Protein AF-A0A9P9TM14-F1 (afdb_monomer_lite)

Foldseek 3Di:
DVVVCVVVVVDDPPPDDPDPDDPPPPPVPPDDDDPVNVVVVLCVQCVVLVVLVVCLPPDDPDPVLSVLSVVLSVLSNCLVVVVVVVLVVCQVCQQVVCVVVVHDRDNHSVVVLVPDDVVVSCVVSVVSVVSNVVSVVSVVVRVVVCVVVDDPVVVDDDPVVVVDDDD

pLDDT: mean 83.17, std 11.06, range [50.06, 96.75]

Secondary structure (DSSP, 8-state):
-HHHHHHTT-SPPPSS------------TTPPPPHHHHHHHHHHHHHHHHHHHHGGGPPPSSHHHHHHHHHHHHHHHHHHHHHHHHHHHHHHHHHHHHHHTTPPP--SHHHHHHHS-HHHHHHHHHHHHHHHHHHHHHHHHHHHHGGGG--GGGGSPP-GGGGS---

Sequence (167 aa):
MWALRFLFGLGVPPTHKPVLSFSNSSTRIGRKVTFADWIVLCVILYAYTSIHLIAWNFTFPTSVEQWLWRAASILLIESGTTYGLALILLKSQLSRFCHLFKVKPVNTATQFFETLHPVFQYLLTGIWVGAYGIARAYIFVEAFSGLRALPETAFQVVEWSNFLPHF

Radius of gyration: 28.21 Å; chains: 1; bounding box: 68×68×56 Å

Structure (mmCIF, N/CA/C/O backbone):
d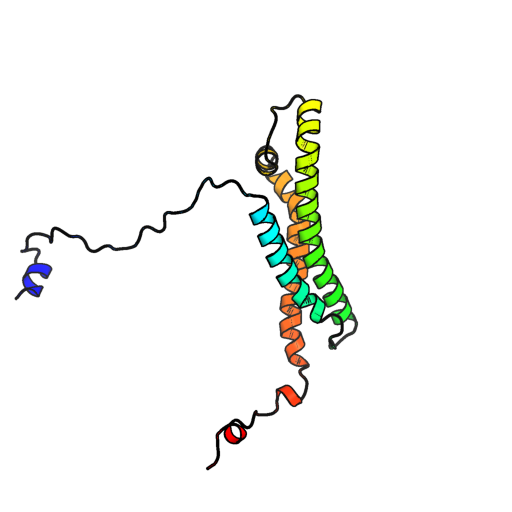ata_AF-A0A9P9TM14-F1
#
_entry.id   AF-A0A9P9TM14-F1
#
loop_
_atom_site.group_PDB
_atom_site.id
_atom_site.type_symbol
_atom_site.label_atom_id
_atom_site.label_alt_id
_atom_site.label_comp_id
_atom_site.label_asym_id
_atom_site.label_entity_id
_atom_site.label_seq_id
_atom_site.pdbx_PDB_ins_code
_atom_site.Cartn_x
_atom_site.Cartn_y
_atom_site.Cartn_z
_atom_site.occupancy
_atom_site.B_iso_or_equiv
_atom_site.auth_seq_id
_atom_site.auth_comp_id
_atom_site.auth_asym_id
_atom_site.auth_atom_id
_atom_site.pdbx_PDB_model_num
ATOM 1 N N . MET A 1 1 ? 29.727 -53.925 17.115 1.00 51.66 1 MET A N 1
ATOM 2 C CA . MET A 1 1 ? 31.096 -53.673 16.595 1.00 51.66 1 MET A CA 1
ATOM 3 C C . MET A 1 1 ? 31.188 -52.595 15.502 1.00 51.66 1 MET A C 1
ATOM 5 O O . MET A 1 1 ? 32.284 -52.106 15.270 1.00 51.66 1 MET A O 1
ATOM 9 N N . TRP A 1 2 ? 30.091 -52.184 14.848 1.00 50.06 2 TRP A N 1
ATOM 10 C CA . TRP A 1 2 ? 30.124 -51.187 13.760 1.00 50.06 2 TRP A CA 1
ATOM 11 C C . TRP A 1 2 ? 30.438 -49.751 14.237 1.00 50.06 2 TRP A C 1
ATOM 13 O O . TRP A 1 2 ? 31.252 -49.061 13.634 1.00 50.06 2 TRP A O 1
ATOM 23 N N . ALA A 1 3 ? 29.893 -49.342 15.389 1.00 55.22 3 ALA A N 1
ATOM 24 C CA . ALA A 1 3 ? 30.081 -47.998 15.950 1.00 55.22 3 ALA A CA 1
ATOM 25 C C . ALA A 1 3 ? 31.536 -47.670 16.354 1.00 55.22 3 ALA A C 1
ATOM 27 O O . ALA A 1 3 ? 31.983 -46.539 16.191 1.00 55.22 3 ALA A O 1
ATOM 28 N N . LEU A 1 4 ? 32.303 -48.662 16.823 1.00 56.62 4 LEU A N 1
ATOM 29 C CA . LEU A 1 4 ? 33.705 -48.461 17.215 1.00 56.62 4 LEU A CA 1
ATOM 30 C C . LEU A 1 4 ? 34.609 -48.192 16.001 1.00 56.62 4 LEU A C 1
ATOM 32 O O . LEU A 1 4 ? 35.527 -47.386 16.085 1.00 56.62 4 LEU A O 1
ATOM 36 N N . ARG A 1 5 ? 34.326 -48.805 14.844 1.00 59.66 5 ARG A N 1
ATOM 37 C CA . ARG A 1 5 ? 35.106 -48.578 13.614 1.00 59.66 5 ARG A CA 1
ATOM 38 C C . ARG A 1 5 ? 34.913 -47.170 13.042 1.00 59.66 5 ARG A C 1
ATOM 40 O O . ARG A 1 5 ? 35.852 -46.629 12.469 1.00 59.66 5 ARG A O 1
ATOM 47 N N . PHE A 1 6 ? 33.730 -46.582 13.233 1.00 60.16 6 PHE A N 1
ATOM 48 C CA . PHE A 1 6 ? 33.423 -45.205 12.835 1.00 60.16 6 PHE A CA 1
ATOM 49 C C . PHE A 1 6 ? 34.146 -44.175 13.718 1.00 60.16 6 PHE A C 1
ATOM 51 O O . PHE A 1 6 ? 34.727 -43.227 13.202 1.00 60.16 6 PHE A O 1
ATOM 58 N N . LEU A 1 7 ? 34.178 -44.403 15.036 1.00 60.03 7 LEU A N 1
ATOM 59 C CA . LEU A 1 7 ? 34.821 -43.508 16.009 1.00 60.03 7 LEU A CA 1
ATOM 60 C C . LEU A 1 7 ? 36.347 -43.417 15.859 1.00 60.03 7 LEU A C 1
ATOM 62 O O . LEU A 1 7 ? 36.908 -42.344 16.053 1.00 60.03 7 LEU A O 1
ATOM 66 N N . PHE A 1 8 ? 37.016 -44.513 15.487 1.00 69.62 8 PHE A N 1
ATOM 67 C CA . PHE A 1 8 ? 38.478 -44.550 15.325 1.00 69.62 8 PHE A CA 1
ATOM 68 C C . PHE A 1 8 ? 38.958 -44.350 13.877 1.00 69.62 8 PHE A C 1
ATOM 70 O O . PHE A 1 8 ? 40.145 -44.509 13.605 1.00 69.62 8 PHE A O 1
ATOM 77 N N . GLY A 1 9 ? 38.065 -44.035 12.929 1.00 60.72 9 GLY A N 1
ATOM 78 C CA . GLY A 1 9 ? 38.440 -43.831 11.522 1.00 60.72 9 GLY A CA 1
ATOM 79 C C . GLY A 1 9 ? 38.992 -45.083 10.821 1.00 60.72 9 GLY A C 1
ATOM 80 O O . GLY A 1 9 ? 39.643 -44.976 9.787 1.00 60.72 9 GLY A O 1
ATOM 81 N N . LEU A 1 10 ? 38.730 -46.279 11.359 1.00 64.69 10 LEU A N 1
ATOM 82 C CA . LEU A 1 10 ? 39.264 -47.563 10.875 1.00 64.69 10 LEU A CA 1
ATOM 83 C C . LEU A 1 10 ? 38.352 -48.235 9.828 1.00 64.69 10 LEU A C 1
ATOM 85 O O . LEU A 1 10 ? 38.281 -49.464 9.735 1.00 64.69 10 LEU A O 1
ATOM 89 N N . GLY A 1 11 ? 37.613 -47.443 9.051 1.00 63.69 11 GLY A N 1
ATOM 90 C CA . GLY A 1 11 ? 36.693 -47.925 8.023 1.00 63.69 11 GLY A CA 1
ATOM 91 C C . GLY A 1 11 ? 36.792 -47.097 6.750 1.00 63.69 11 GLY A C 1
ATOM 92 O O . GLY A 1 11 ? 36.929 -45.878 6.812 1.00 63.69 11 GLY A O 1
ATOM 93 N N . VAL A 1 12 ? 36.707 -47.772 5.600 1.00 66.31 12 VAL A N 1
ATOM 94 C CA . VAL A 1 12 ? 36.577 -47.129 4.286 1.00 66.31 12 VAL A CA 1
ATOM 95 C C . VAL A 1 12 ? 35.425 -46.121 4.373 1.00 66.31 12 VAL A C 1
ATOM 97 O O . VAL A 1 12 ? 34.327 -46.520 4.776 1.00 66.31 12 VAL A O 1
ATOM 100 N N . PRO A 1 13 ? 35.645 -44.832 4.059 1.00 61.69 13 PRO A N 1
ATOM 101 C CA . PRO A 1 13 ? 34.580 -43.847 4.130 1.00 61.69 13 PRO A CA 1
ATOM 102 C C . PRO A 1 13 ? 33.429 -44.311 3.227 1.00 61.69 13 PRO A C 1
ATOM 104 O O . PRO A 1 13 ? 33.688 -44.706 2.086 1.00 61.69 13 PRO A O 1
ATOM 107 N N . PRO A 1 14 ? 32.174 -44.317 3.713 1.00 60.34 14 PRO A N 1
ATOM 108 C CA . PRO A 1 14 ? 31.043 -44.700 2.883 1.00 60.34 14 PRO A CA 1
ATOM 109 C C . PRO A 1 14 ? 31.038 -43.817 1.634 1.00 60.34 14 PRO A C 1
ATOM 111 O O . PRO A 1 14 ? 31.099 -42.590 1.720 1.00 60.34 14 PRO A O 1
ATOM 114 N N . THR A 1 15 ? 30.993 -44.455 0.465 1.00 66.81 15 THR A N 1
ATOM 115 C CA . THR A 1 15 ? 31.057 -43.799 -0.852 1.00 66.81 15 THR A CA 1
ATOM 116 C C . THR A 1 15 ? 29.912 -42.814 -1.079 1.00 66.81 15 THR A C 1
ATOM 118 O O 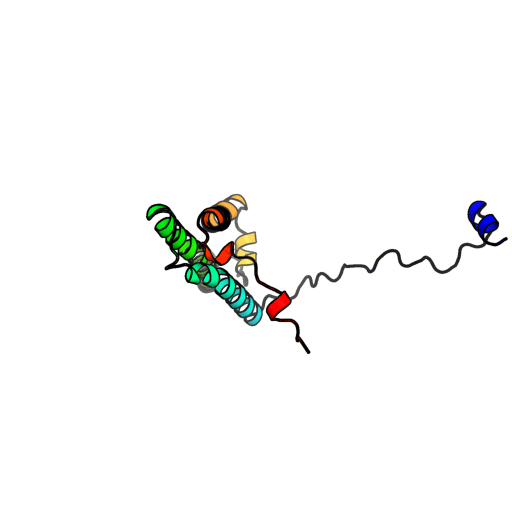. THR A 1 15 ? 30.006 -41.942 -1.939 1.00 66.81 15 THR A O 1
ATOM 121 N N . HIS A 1 16 ? 28.852 -42.905 -0.274 1.00 66.38 16 HIS A N 1
ATOM 122 C CA . HIS A 1 16 ? 27.707 -42.017 -0.322 1.00 66.38 16 HIS A CA 1
ATOM 123 C C . HIS A 1 16 ? 27.703 -41.075 0.890 1.00 66.38 16 HIS A C 1
ATOM 125 O O . HIS A 1 16 ? 27.355 -41.467 2.006 1.00 66.38 16 HIS A O 1
ATOM 131 N N . LYS A 1 17 ? 28.075 -39.808 0.674 1.00 76.06 17 LYS A N 1
ATOM 132 C CA . LYS A 1 17 ? 27.852 -38.746 1.668 1.00 76.06 17 LYS A CA 1
ATOM 133 C C . LYS A 1 17 ? 26.335 -38.515 1.810 1.00 76.06 17 LYS A C 1
ATOM 135 O O . LYS A 1 17 ? 25.650 -38.469 0.787 1.00 76.06 17 LYS A O 1
ATOM 140 N N . PRO A 1 18 ? 25.778 -38.379 3.027 1.00 77.50 18 PRO A N 1
ATOM 141 C CA . PRO A 1 18 ? 24.365 -38.051 3.196 1.00 77.50 18 PRO A CA 1
ATOM 142 C C . PRO A 1 18 ? 24.067 -36.667 2.603 1.00 77.50 18 PRO A C 1
ATOM 144 O O . PRO A 1 18 ? 24.865 -35.739 2.742 1.00 77.50 18 PRO A O 1
ATOM 147 N N . VAL A 1 19 ? 22.928 -36.530 1.920 1.00 74.94 19 VAL A N 1
ATOM 148 C CA . VAL A 1 19 ? 22.479 -35.250 1.353 1.00 74.94 19 VAL A CA 1
ATOM 149 C C . VAL A 1 19 ? 22.144 -34.307 2.512 1.00 74.94 19 VAL A C 1
ATOM 151 O O . VAL A 1 19 ? 21.154 -34.509 3.207 1.00 74.94 19 VAL A O 1
ATOM 154 N N . LEU A 1 20 ? 22.996 -33.304 2.749 1.00 77.69 20 LEU A N 1
ATOM 155 C CA . LEU A 1 20 ? 22.883 -32.390 3.899 1.00 77.69 20 LEU A CA 1
ATOM 156 C C . LEU A 1 20 ? 21.794 -31.320 3.726 1.00 77.69 20 LEU A C 1
ATOM 158 O O . LEU A 1 20 ? 21.307 -30.775 4.710 1.00 77.69 20 LEU A O 1
ATOM 162 N N . SER A 1 21 ? 21.415 -30.996 2.490 1.00 80.50 21 SER A N 1
ATOM 163 C CA . SER A 1 21 ? 20.269 -30.136 2.182 1.00 80.50 21 SER A CA 1
ATOM 164 C C . SER A 1 21 ? 19.878 -30.279 0.713 1.00 80.50 21 SER A C 1
ATOM 166 O O . SER A 1 21 ? 20.723 -30.553 -0.144 1.00 80.50 21 SER A O 1
ATOM 168 N N . PHE A 1 22 ? 18.597 -30.073 0.408 1.00 75.50 22 PHE A N 1
ATOM 169 C CA . PHE A 1 22 ? 18.176 -29.802 -0.962 1.00 75.50 22 PHE A CA 1
ATOM 170 C C . PHE A 1 22 ? 18.657 -28.398 -1.328 1.00 75.50 22 PHE A C 1
ATOM 172 O O . PHE A 1 22 ? 18.353 -27.438 -0.618 1.00 75.50 22 PHE A O 1
ATOM 179 N N . SER A 1 23 ? 19.423 -28.266 -2.413 1.00 68.00 23 SER A N 1
ATOM 180 C CA . SER A 1 23 ? 19.862 -26.954 -2.887 1.00 68.00 23 SER A CA 1
ATOM 181 C C . SER A 1 23 ? 18.637 -26.116 -3.253 1.00 68.00 23 SER A C 1
ATOM 183 O O . SER A 1 23 ? 18.000 -26.344 -4.279 1.00 68.00 23 SER A O 1
ATOM 185 N N . ASN A 1 24 ? 18.298 -25.139 -2.412 1.00 66.06 24 ASN A N 1
ATOM 186 C CA . ASN A 1 24 ? 17.212 -24.195 -2.667 1.00 66.06 24 ASN A CA 1
ATOM 187 C C . ASN A 1 24 ? 17.680 -23.055 -3.595 1.00 66.06 24 ASN A C 1
ATOM 189 O O . ASN A 1 24 ? 17.508 -21.877 -3.295 1.00 66.06 24 ASN A O 1
ATOM 193 N N . SER A 1 25 ? 18.353 -23.402 -4.696 1.00 64.25 25 SER A N 1
ATOM 194 C CA . SER A 1 25 ? 18.964 -22.452 -5.639 1.00 64.25 25 SER A CA 1
ATOM 195 C C . SER A 1 25 ? 18.156 -22.252 -6.926 1.00 64.25 25 SER A C 1
ATOM 197 O O . SER A 1 25 ? 18.601 -21.556 -7.833 1.00 64.25 25 SER A O 1
ATOM 199 N N . SER A 1 26 ? 16.921 -22.763 -6.997 1.00 60.12 26 SER A N 1
ATOM 200 C CA . SER A 1 26 ? 15.977 -22.385 -8.056 1.00 60.12 26 SER A CA 1
ATOM 201 C C . SER A 1 26 ? 15.328 -21.027 -7.754 1.00 60.12 26 SER A C 1
ATOM 203 O O . SER A 1 26 ? 14.104 -20.899 -7.661 1.00 60.12 26 SER A O 1
ATOM 205 N N . THR A 1 27 ? 16.122 -19.967 -7.644 1.00 57.72 27 THR A N 1
ATOM 206 C CA . THR A 1 27 ? 15.598 -18.640 -7.959 1.00 57.72 27 THR A CA 1
ATOM 207 C C . THR A 1 27 ? 15.401 -18.617 -9.475 1.00 57.72 27 THR A C 1
ATOM 209 O O . THR A 1 27 ? 16.355 -18.755 -10.236 1.00 57.72 27 THR A O 1
ATOM 212 N N . ARG A 1 28 ? 14.156 -18.505 -9.965 1.00 54.91 28 ARG A N 1
ATOM 213 C CA . ARG A 1 28 ? 13.890 -18.249 -11.396 1.00 54.91 28 ARG A CA 1
ATOM 214 C C . ARG A 1 28 ? 14.372 -16.837 -11.750 1.00 54.91 28 ARG A C 1
ATOM 216 O O . ARG A 1 28 ? 13.569 -15.931 -11.966 1.00 54.91 28 ARG A O 1
ATOM 223 N N . ILE A 1 29 ? 15.682 -16.632 -11.779 1.00 54.88 29 ILE A N 1
ATOM 224 C CA . ILE A 1 29 ? 16.310 -15.398 -12.232 1.00 54.88 29 ILE A CA 1
ATOM 225 C C . ILE A 1 29 ? 16.118 -15.366 -13.751 1.00 54.88 29 ILE A C 1
ATOM 227 O O . ILE A 1 29 ? 16.695 -16.174 -14.471 1.00 54.88 29 ILE A O 1
ATOM 231 N N . GLY A 1 30 ? 15.241 -14.482 -14.236 1.00 63.62 30 GLY A N 1
ATOM 232 C CA . GLY A 1 30 ? 15.100 -14.206 -15.672 1.00 63.62 30 GLY A CA 1
ATOM 233 C C . GLY A 1 30 ? 13.698 -14.337 -16.272 1.00 63.62 30 GLY A C 1
ATOM 234 O O . GLY A 1 30 ? 13.526 -13.998 -17.445 1.00 63.62 30 GLY A O 1
ATOM 235 N N . ARG A 1 31 ? 12.666 -14.764 -15.523 1.00 76.56 31 ARG A N 1
ATOM 236 C CA . ARG A 1 31 ? 11.291 -14.662 -16.049 1.00 76.56 31 ARG A CA 1
ATOM 237 C C . ARG A 1 31 ? 10.876 -13.191 -16.078 1.00 76.56 31 ARG A C 1
ATOM 239 O O . ARG A 1 31 ? 10.777 -12.556 -15.033 1.00 76.56 31 ARG A O 1
ATOM 246 N N . LYS A 1 32 ? 10.597 -12.663 -17.272 1.00 75.62 32 LYS A N 1
ATOM 247 C CA . LYS A 1 32 ? 10.013 -11.324 -17.430 1.00 75.62 32 LYS A CA 1
ATOM 248 C C . LYS A 1 32 ? 8.635 -11.285 -16.765 1.00 75.62 32 LYS A C 1
ATOM 250 O O . LYS A 1 32 ? 7.836 -12.198 -16.968 1.00 75.62 32 LYS A O 1
ATOM 255 N N . VAL A 1 33 ? 8.366 -10.229 -15.999 1.00 79.44 33 VAL A N 1
ATOM 256 C CA . VAL A 1 33 ? 7.044 -9.982 -15.407 1.00 79.44 33 VAL A CA 1
ATOM 257 C C . VAL A 1 33 ? 6.031 -9.805 -16.537 1.00 79.44 33 VAL A C 1
ATOM 259 O O . VAL A 1 33 ? 6.209 -8.968 -17.425 1.00 79.44 33 VAL A O 1
ATOM 262 N N . THR A 1 34 ? 4.988 -10.625 -16.524 1.00 85.38 34 THR A N 1
ATOM 263 C CA . THR A 1 34 ? 3.911 -10.628 -17.518 1.00 85.38 34 THR A CA 1
ATOM 264 C C . THR A 1 34 ? 2.735 -9.776 -17.050 1.00 85.38 34 THR A C 1
ATOM 266 O O . THR A 1 34 ? 2.626 -9.427 -15.878 1.00 85.38 34 THR A O 1
ATOM 269 N N . PHE A 1 35 ? 1.813 -9.456 -17.959 1.00 83.62 35 PHE A N 1
ATOM 270 C CA . PHE A 1 35 ? 0.584 -8.738 -17.609 1.00 83.62 35 PHE A CA 1
ATOM 271 C C . PHE A 1 35 ? -0.290 -9.508 -16.603 1.00 83.62 35 PHE A C 1
ATOM 273 O O . PHE A 1 35 ? -0.871 -8.903 -15.709 1.00 83.62 35 PHE A O 1
ATOM 280 N N . ALA A 1 36 ? -0.324 -10.842 -16.692 1.00 88.44 36 ALA A N 1
ATOM 281 C CA . ALA A 1 36 ? -1.049 -11.676 -15.736 1.00 88.44 36 ALA A CA 1
ATOM 282 C C . ALA A 1 36 ? -0.491 -11.539 -14.310 1.00 88.44 36 ALA A C 1
ATOM 284 O O . ALA A 1 36 ? -1.263 -11.468 -13.359 1.00 88.44 36 ALA A O 1
ATOM 285 N N . ASP A 1 37 ? 0.834 -11.424 -14.160 1.00 87.38 37 ASP A N 1
ATOM 286 C CA . ASP A 1 37 ? 1.459 -11.206 -12.850 1.00 87.38 37 ASP A CA 1
ATOM 287 C C . ASP A 1 37 ? 1.003 -9.880 -12.228 1.00 87.38 37 ASP A C 1
ATOM 289 O O . ASP A 1 37 ? 0.717 -9.824 -11.036 1.00 87.38 37 ASP A O 1
ATOM 293 N N . TRP A 1 38 ? 0.862 -8.828 -13.043 1.00 84.88 38 TRP A N 1
ATOM 294 C CA . TRP A 1 38 ? 0.322 -7.543 -12.593 1.00 84.88 38 TRP A CA 1
ATOM 295 C C . TRP A 1 38 ? -1.130 -7.651 -12.135 1.00 84.88 38 TRP A C 1
ATOM 297 O O . TRP A 1 38 ? -1.465 -7.118 -11.082 1.00 84.88 38 TRP A O 1
ATOM 307 N N . ILE A 1 39 ? -1.977 -8.375 -12.876 1.00 90.12 39 ILE A N 1
ATOM 308 C CA . ILE A 1 39 ? -3.368 -8.613 -12.464 1.00 90.12 39 ILE A CA 1
ATOM 309 C C . ILE A 1 39 ? -3.404 -9.326 -11.114 1.00 90.12 39 ILE A C 1
ATOM 311 O O . ILE A 1 39 ? -4.106 -8.878 -10.212 1.00 90.12 39 ILE A O 1
ATOM 315 N N . VAL A 1 40 ? -2.634 -10.405 -10.955 1.00 92.81 40 VAL A N 1
ATOM 316 C CA . VAL A 1 40 ? -2.593 -11.174 -9.703 1.00 92.81 40 VAL A CA 1
ATOM 317 C C . VAL A 1 40 ? -2.152 -10.289 -8.535 1.00 92.81 40 VAL A C 1
ATOM 319 O O . VAL A 1 40 ? -2.799 -10.300 -7.490 1.00 92.81 40 VAL A O 1
ATOM 322 N N . LEU A 1 41 ? -1.108 -9.475 -8.716 1.00 88.94 41 LEU A N 1
ATOM 323 C CA . LEU A 1 41 ? -0.647 -8.537 -7.689 1.00 88.94 41 LEU A CA 1
ATOM 324 C C . LEU A 1 41 ? -1.712 -7.493 -7.335 1.00 88.94 41 LEU A C 1
ATOM 326 O O . LEU A 1 41 ? -1.929 -7.233 -6.153 1.00 88.94 41 LEU A O 1
ATOM 330 N N . CYS A 1 42 ? -2.407 -6.930 -8.327 1.00 90.44 42 CYS A N 1
ATOM 331 C CA . CYS A 1 42 ? -3.508 -5.998 -8.088 1.00 90.44 42 CYS A CA 1
ATOM 332 C C . CYS A 1 42 ? -4.653 -6.666 -7.320 1.00 90.44 42 CYS A C 1
ATOM 334 O O . CYS A 1 42 ? -5.143 -6.095 -6.352 1.00 90.44 42 CYS A O 1
ATOM 336 N N . VAL A 1 43 ? -5.055 -7.881 -7.705 1.00 94.06 43 VAL A N 1
ATOM 337 C CA . VAL A 1 43 ? -6.119 -8.626 -7.015 1.00 94.06 43 VAL A CA 1
ATOM 338 C C . VAL A 1 43 ? -5.747 -8.868 -5.557 1.00 94.06 43 VAL A C 1
ATOM 340 O O . VAL A 1 43 ? -6.550 -8.570 -4.679 1.00 94.06 43 VAL A O 1
ATOM 343 N N . ILE A 1 44 ? -4.528 -9.342 -5.285 1.00 93.31 44 ILE A N 1
ATOM 344 C CA . ILE A 1 44 ? -4.049 -9.562 -3.913 1.00 93.31 44 ILE A CA 1
ATOM 345 C C . ILE A 1 44 ? -4.054 -8.249 -3.124 1.00 93.31 44 ILE A C 1
ATOM 347 O O . ILE A 1 44 ? -4.566 -8.212 -2.006 1.00 93.31 44 ILE A O 1
ATOM 351 N N . LEU A 1 45 ? -3.520 -7.169 -3.704 1.00 90.81 45 LEU A N 1
ATOM 352 C CA . LEU A 1 45 ? -3.447 -5.857 -3.062 1.00 90.81 45 LEU A CA 1
ATOM 353 C C . LEU A 1 45 ? -4.835 -5.320 -2.698 1.00 90.81 45 LEU A C 1
ATOM 355 O O . LEU A 1 45 ? -5.048 -4.934 -1.552 1.00 90.81 45 LEU A O 1
ATOM 359 N N . TYR A 1 46 ? -5.773 -5.294 -3.648 1.00 93.00 46 TYR A N 1
ATOM 360 C CA . TYR A 1 46 ? -7.111 -4.746 -3.416 1.00 93.00 46 TYR A CA 1
ATOM 361 C C . TYR A 1 46 ? -7.961 -5.646 -2.528 1.00 93.00 46 TYR A C 1
ATOM 363 O O . TYR A 1 46 ? -8.677 -5.136 -1.671 1.00 93.00 46 TYR A O 1
ATOM 371 N N . ALA A 1 47 ? -7.854 -6.971 -2.664 1.00 94.19 47 ALA A N 1
ATOM 372 C CA . ALA A 1 47 ? -8.506 -7.890 -1.736 1.00 94.19 47 ALA A CA 1
ATOM 373 C C . ALA A 1 47 ? -8.023 -7.624 -0.305 1.00 94.19 47 ALA A C 1
ATOM 375 O O . ALA A 1 47 ? -8.832 -7.453 0.602 1.00 94.19 47 ALA A O 1
ATOM 376 N N . TYR A 1 48 ? -6.710 -7.481 -0.122 1.00 91.25 48 TYR A N 1
ATOM 377 C CA . TYR A 1 48 ? -6.119 -7.197 1.175 1.00 91.25 48 TYR A CA 1
ATOM 378 C C . TYR A 1 48 ? -6.568 -5.850 1.767 1.00 91.25 48 TYR A C 1
ATOM 380 O O . TYR A 1 48 ? -6.963 -5.780 2.931 1.00 91.25 48 TYR A O 1
ATOM 388 N N . THR A 1 49 ? -6.508 -4.769 0.987 1.00 91.62 49 THR A N 1
ATOM 389 C CA . THR A 1 49 ? -6.840 -3.423 1.478 1.00 91.62 49 THR A CA 1
ATOM 390 C C . THR A 1 49 ? -8.342 -3.208 1.659 1.00 91.62 49 THR A C 1
ATOM 392 O O . THR A 1 49 ? -8.739 -2.470 2.561 1.00 91.62 49 THR A O 1
ATOM 395 N N . SER A 1 50 ? -9.182 -3.903 0.885 1.00 91.44 50 SER A N 1
ATOM 396 C CA . SER A 1 50 ? -10.644 -3.838 1.012 1.00 91.44 50 SER A CA 1
ATOM 397 C C . SER A 1 50 ? -11.160 -4.325 2.367 1.00 91.44 50 SER A C 1
ATOM 399 O O . SER A 1 50 ? -12.177 -3.823 2.836 1.00 91.44 50 SER A O 1
ATOM 401 N N . ILE A 1 51 ? -10.437 -5.223 3.046 1.00 93.25 51 ILE A N 1
ATOM 402 C CA . ILE A 1 51 ? -10.812 -5.700 4.386 1.00 93.25 51 ILE A CA 1
ATOM 403 C C . ILE A 1 51 ? -10.883 -4.533 5.380 1.00 93.25 51 ILE A C 1
ATOM 405 O O . ILE A 1 51 ? -11.791 -4.482 6.204 1.00 93.25 51 ILE A O 1
ATOM 409 N N . HIS A 1 52 ? -9.990 -3.547 5.268 1.00 92.19 52 HIS A N 1
ATOM 410 C CA . HIS A 1 52 ? -10.002 -2.373 6.153 1.00 92.19 52 HIS A CA 1
ATOM 411 C C . HIS A 1 52 ? -11.189 -1.444 5.872 1.00 92.19 52 HIS A C 1
ATOM 413 O O . HIS A 1 52 ? -11.707 -0.799 6.784 1.00 92.19 52 HIS A O 1
ATOM 419 N N . LEU A 1 53 ? -11.688 -1.437 4.631 1.00 91.94 53 LEU A N 1
ATOM 420 C CA . LEU A 1 53 ? -12.910 -0.716 4.271 1.00 91.94 53 LEU A CA 1
ATOM 421 C C . LEU A 1 53 ? -14.175 -1.367 4.841 1.00 91.94 53 LEU A C 1
ATOM 423 O O . LEU A 1 53 ? -15.167 -0.668 5.019 1.00 91.94 53 LEU A O 1
ATOM 427 N N . ILE A 1 54 ? -14.168 -2.662 5.178 1.00 90.62 54 ILE A N 1
ATOM 428 C CA . ILE A 1 54 ? -15.325 -3.308 5.827 1.00 90.62 54 ILE A CA 1
ATOM 429 C C . ILE A 1 54 ? -15.645 -2.609 7.158 1.00 90.62 54 ILE A C 1
ATOM 431 O O . ILE A 1 54 ? -16.810 -2.394 7.489 1.00 90.62 54 ILE A O 1
ATOM 435 N N . ALA A 1 55 ? -14.612 -2.162 7.875 1.00 89.25 55 ALA A N 1
ATOM 436 C CA . ALA A 1 55 ? -14.741 -1.443 9.138 1.00 89.25 55 ALA A CA 1
ATOM 437 C C . ALA A 1 55 ? -15.131 0.045 8.983 1.00 89.25 55 ALA A C 1
ATOM 439 O O . ALA A 1 55 ? -15.079 0.803 9.949 1.00 89.25 55 ALA A O 1
ATOM 440 N N . TRP A 1 56 ? -15.567 0.491 7.796 1.00 92.75 56 TRP A N 1
ATOM 441 C CA . TRP A 1 56 ? -15.949 1.889 7.541 1.00 92.75 56 TRP A CA 1
ATOM 442 C C . TRP A 1 56 ? -17.010 2.432 8.511 1.00 92.75 56 TRP A C 1
ATOM 444 O O . TRP A 1 56 ? -16.973 3.608 8.889 1.00 92.75 56 TRP A O 1
ATOM 454 N N . ASN A 1 57 ? -17.950 1.567 8.902 1.00 89.88 57 ASN A N 1
ATOM 455 C CA . ASN A 1 57 ? -19.063 1.876 9.804 1.00 89.88 57 ASN A CA 1
ATOM 456 C C . ASN A 1 57 ? -18.924 1.212 11.179 1.00 89.88 57 ASN A C 1
ATOM 458 O O . ASN A 1 57 ? -19.902 1.149 11.920 1.00 89.88 57 ASN A O 1
ATOM 462 N N . PHE A 1 58 ? -17.742 0.701 11.530 1.00 88.38 58 PHE A N 1
ATOM 463 C CA . PHE A 1 58 ? -17.532 0.174 12.875 1.00 88.38 58 PHE A CA 1
ATOM 464 C C . PHE A 1 58 ? -17.576 1.310 13.898 1.00 88.38 58 PHE A C 1
ATOM 466 O O . PHE A 1 58 ? -17.247 2.463 13.598 1.00 88.38 58 PHE A O 1
ATOM 473 N N . THR A 1 59 ? -18.024 0.976 15.103 1.00 87.25 59 THR A N 1
ATOM 474 C CA . THR A 1 59 ? -17.998 1.861 16.265 1.00 87.25 59 THR A CA 1
ATOM 475 C C . THR A 1 59 ? -16.590 1.898 16.840 1.00 87.25 59 THR A C 1
ATOM 477 O O . THR A 1 59 ? -16.075 0.875 17.284 1.00 87.25 59 THR A O 1
ATOM 480 N N . PHE A 1 60 ? -15.990 3.086 16.835 1.00 89.12 60 PHE A N 1
ATOM 481 C CA . PHE A 1 60 ? -14.711 3.370 17.484 1.00 89.12 60 PHE A CA 1
ATOM 482 C C . PHE A 1 60 ? -14.957 4.140 18.789 1.00 89.12 60 PHE A C 1
ATOM 484 O O . PHE A 1 60 ? -15.995 4.803 18.902 1.00 89.12 60 PHE A O 1
ATOM 491 N N . PRO A 1 61 ? -14.031 4.086 19.765 1.00 88.38 61 PRO A N 1
ATOM 492 C CA . PRO A 1 61 ? -14.174 4.801 21.035 1.00 88.38 61 PRO A CA 1
ATOM 493 C C . PRO A 1 61 ? -14.358 6.314 20.858 1.00 88.38 61 PRO A C 1
ATOM 495 O O . PRO A 1 61 ? -15.119 6.938 21.597 1.00 88.38 61 PRO A O 1
ATOM 498 N N . THR A 1 62 ? -13.700 6.905 19.857 1.00 91.44 62 THR A N 1
ATOM 499 C CA . THR A 1 62 ? -13.835 8.323 19.515 1.00 91.44 62 THR A CA 1
ATOM 500 C C . THR A 1 62 ? -14.137 8.548 18.033 1.00 91.44 62 THR A C 1
ATOM 502 O O . THR A 1 62 ? -13.767 7.771 17.151 1.00 91.44 62 THR A O 1
ATOM 505 N N . SER A 1 63 ? -14.768 9.686 17.727 1.00 93.00 63 SER A N 1
ATOM 506 C CA . SER A 1 63 ? -15.002 10.112 16.339 1.00 93.00 63 SER A CA 1
ATOM 507 C C . SER A 1 63 ? -13.702 10.393 15.578 1.00 93.00 63 SER A C 1
ATOM 509 O O . SER A 1 63 ? -13.660 10.243 14.360 1.00 93.00 63 SER A O 1
ATOM 511 N N . VAL A 1 64 ? -12.638 10.793 16.283 1.00 94.69 64 VAL A N 1
ATOM 512 C CA . VAL A 1 64 ? -11.326 11.068 15.684 1.00 94.69 64 VAL A CA 1
ATOM 513 C C . VAL A 1 64 ? -10.677 9.774 15.199 1.00 94.69 64 VAL A C 1
ATOM 515 O O . VAL A 1 64 ? -10.251 9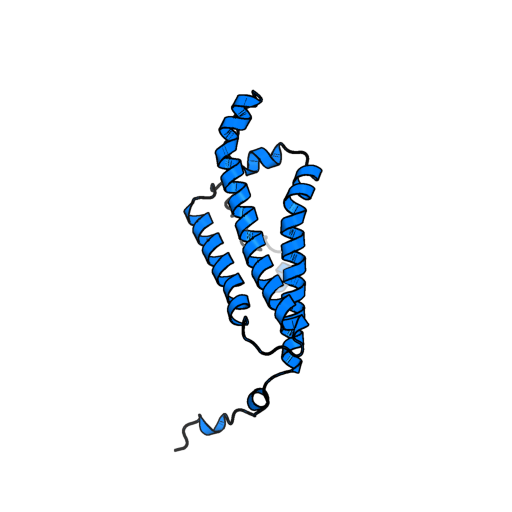.719 14.048 1.00 94.69 64 VAL A O 1
ATOM 518 N N . GLU A 1 65 ? -10.668 8.722 16.022 1.00 93.44 65 GLU A N 1
ATOM 519 C CA . GLU A 1 65 ? -10.155 7.395 15.641 1.00 93.44 65 GLU A CA 1
ATOM 520 C C . GLU A 1 65 ? -10.902 6.836 14.425 1.00 93.44 65 GLU A C 1
ATOM 522 O O . GLU A 1 65 ? -10.283 6.357 13.478 1.00 93.44 65 GLU A O 1
ATOM 527 N N . GLN A 1 66 ? -12.228 6.999 14.368 1.00 93.00 66 GLN A N 1
ATOM 528 C CA . GLN A 1 66 ? -13.007 6.569 13.204 1.00 93.00 66 GLN A CA 1
ATOM 529 C C . GLN A 1 66 ? -12.594 7.296 11.912 1.00 93.00 66 GLN A C 1
ATOM 531 O O . GLN A 1 66 ? -12.475 6.678 10.851 1.00 93.00 66 GLN A O 1
ATOM 536 N N . TRP A 1 67 ? -12.374 8.612 11.967 1.00 96.31 67 TRP A N 1
ATOM 537 C CA . TRP A 1 67 ? -11.922 9.369 10.796 1.00 96.31 67 TRP A CA 1
ATOM 538 C C . TRP A 1 67 ? -10.484 9.035 10.403 1.00 96.31 67 TRP A C 1
ATOM 540 O O . TRP A 1 67 ? -10.203 8.906 9.210 1.00 96.31 67 TRP A O 1
ATOM 550 N N . LEU A 1 68 ? -9.596 8.841 11.379 1.00 95.69 68 LEU A N 1
ATOM 551 C CA . LEU A 1 68 ? -8.225 8.394 11.137 1.00 95.69 68 LEU A CA 1
ATOM 552 C C . LEU A 1 68 ? -8.198 6.997 10.507 1.00 95.69 68 LEU A C 1
ATOM 554 O O . LEU A 1 68 ? -7.456 6.786 9.550 1.00 95.69 68 LEU A O 1
ATOM 558 N N . TRP A 1 69 ? -9.066 6.078 10.942 1.00 95.94 69 TRP A N 1
ATOM 559 C CA . TRP A 1 69 ? -9.236 4.761 10.322 1.00 95.94 69 TRP A CA 1
ATOM 560 C C . TRP A 1 69 ? -9.644 4.859 8.855 1.00 95.94 69 TRP A C 1
ATOM 562 O O . TRP A 1 69 ? -9.042 4.214 7.991 1.00 95.94 69 TRP A O 1
ATOM 572 N N . ARG A 1 70 ? -10.643 5.693 8.549 1.00 95.81 70 ARG A N 1
ATOM 573 C CA . ARG A 1 70 ? -11.102 5.920 7.170 1.00 95.81 70 ARG A CA 1
ATOM 574 C C . ARG A 1 70 ? -9.994 6.516 6.308 1.00 95.81 70 ARG A C 1
ATOM 576 O O . ARG A 1 70 ? -9.742 6.014 5.213 1.00 95.81 70 ARG A O 1
ATOM 583 N N . ALA A 1 71 ? -9.300 7.534 6.815 1.00 96.19 71 ALA A N 1
ATOM 584 C CA . ALA A 1 71 ? -8.181 8.162 6.122 1.00 96.19 71 ALA A CA 1
ATOM 585 C C . ALA A 1 71 ? -7.037 7.165 5.871 1.00 96.19 71 ALA A C 1
ATOM 587 O O . ALA A 1 71 ? -6.559 7.058 4.744 1.00 96.19 71 ALA A O 1
ATOM 588 N N . ALA A 1 72 ? -6.646 6.379 6.877 1.00 96.00 72 ALA A N 1
ATOM 589 C CA . ALA A 1 72 ? -5.602 5.365 6.751 1.00 96.00 72 ALA A CA 1
ATOM 590 C C . ALA A 1 72 ? -5.991 4.244 5.771 1.00 96.00 72 ALA A C 1
ATOM 592 O O . ALA A 1 72 ? -5.169 3.820 4.959 1.00 96.00 72 ALA A O 1
ATOM 593 N N . SER A 1 73 ? -7.251 3.803 5.787 1.00 95.38 73 SER A N 1
ATOM 594 C CA . SER A 1 73 ? -7.766 2.797 4.849 1.00 95.38 73 SER A CA 1
ATOM 595 C C . SER A 1 73 ? -7.722 3.293 3.401 1.00 95.38 73 SER A C 1
ATOM 597 O O . SER A 1 73 ? -7.311 2.554 2.507 1.00 95.38 73 SER A O 1
ATOM 599 N N . ILE A 1 74 ? -8.084 4.561 3.169 1.00 94.69 74 ILE A N 1
ATOM 600 C CA . ILE A 1 74 ? -7.981 5.200 1.850 1.00 94.69 74 ILE A CA 1
ATOM 601 C C . ILE A 1 74 ? -6.516 5.334 1.429 1.00 94.69 74 ILE A C 1
ATOM 603 O O . ILE A 1 74 ? -6.185 4.967 0.305 1.00 94.69 74 ILE A O 1
ATOM 607 N N . LEU A 1 75 ? -5.636 5.799 2.321 1.00 94.69 75 LEU A N 1
ATOM 608 C CA . LEU A 1 75 ? -4.206 5.957 2.035 1.00 94.69 75 LEU A CA 1
ATOM 609 C C . LEU A 1 75 ? -3.540 4.635 1.632 1.00 94.69 75 LEU A C 1
ATOM 611 O O . LEU A 1 75 ? -2.737 4.624 0.704 1.00 94.69 75 LEU A O 1
ATOM 615 N N . LEU A 1 76 ? -3.900 3.508 2.262 1.00 93.19 76 LEU A N 1
ATOM 616 C CA . LEU A 1 76 ? -3.381 2.186 1.881 1.00 93.19 76 LEU A CA 1
ATOM 617 C C . LEU A 1 76 ? -3.737 1.804 0.436 1.00 93.19 76 LEU A C 1
ATOM 619 O O . LEU A 1 76 ? -2.902 1.239 -0.272 1.00 93.19 76 LEU A O 1
ATOM 623 N N . ILE A 1 77 ? -4.963 2.100 0.000 1.00 92.75 77 ILE A N 1
ATOM 624 C CA . ILE A 1 77 ? -5.430 1.819 -1.366 1.00 92.75 77 ILE A CA 1
ATOM 625 C C . ILE A 1 77 ? -4.794 2.796 -2.353 1.00 92.75 77 ILE A C 1
ATOM 627 O O . ILE A 1 77 ? -4.280 2.388 -3.399 1.00 92.75 77 ILE A O 1
ATOM 631 N N . GLU A 1 78 ? -4.820 4.084 -2.017 1.00 91.19 78 GLU A N 1
ATOM 632 C CA . GLU A 1 78 ? -4.317 5.167 -2.855 1.00 91.19 78 GLU A CA 1
ATOM 633 C C . GLU A 1 78 ? -2.826 4.992 -3.130 1.00 91.19 78 GLU A C 1
ATOM 635 O O . GLU A 1 78 ? -2.448 4.961 -4.298 1.00 91.19 78 GLU A O 1
ATOM 640 N N . SER A 1 79 ? -2.011 4.738 -2.102 1.00 90.50 79 SER A N 1
ATOM 641 C CA . SER A 1 79 ? -0.557 4.602 -2.251 1.00 90.50 79 SER A CA 1
ATOM 642 C C . SER A 1 79 ? -0.171 3.506 -3.250 1.00 90.50 79 SER A C 1
ATOM 644 O O . SER A 1 79 ? 0.726 3.698 -4.070 1.00 90.50 79 SER A O 1
ATOM 646 N N . GLY A 1 80 ? -0.864 2.361 -3.230 1.00 86.38 80 GLY A N 1
ATOM 647 C CA . GLY A 1 80 ? -0.623 1.281 -4.190 1.00 86.38 80 GLY A CA 1
ATOM 648 C C . GLY A 1 80 ? -1.125 1.606 -5.600 1.00 86.38 80 GLY A C 1
ATOM 649 O O . GLY A 1 80 ? -0.456 1.301 -6.592 1.00 86.38 80 GLY A O 1
ATOM 650 N N . THR A 1 81 ? -2.279 2.268 -5.694 1.00 89.69 81 THR A N 1
ATOM 651 C CA . THR A 1 81 ? -2.915 2.624 -6.970 1.00 89.69 81 THR A CA 1
ATOM 652 C C . THR A 1 81 ? -2.126 3.701 -7.710 1.00 89.69 81 THR A C 1
ATOM 654 O O . THR A 1 81 ? -1.830 3.547 -8.897 1.00 89.69 81 THR A O 1
ATOM 657 N N . THR A 1 82 ? -1.751 4.783 -7.023 1.00 89.69 82 THR A N 1
ATOM 658 C CA . THR A 1 82 ? -1.039 5.912 -7.633 1.00 89.69 82 THR A CA 1
ATOM 659 C C . THR A 1 82 ? 0.388 5.546 -7.999 1.00 89.69 82 THR A C 1
ATOM 661 O O . THR A 1 82 ? 0.834 5.912 -9.087 1.00 89.69 82 THR A O 1
ATOM 664 N N . TYR A 1 83 ? 1.070 4.732 -7.187 1.00 87.75 83 TYR A N 1
ATOM 665 C CA . TYR A 1 83 ? 2.378 4.183 -7.546 1.00 87.75 83 TYR A CA 1
ATOM 666 C C . TYR A 1 83 ? 2.307 3.296 -8.801 1.00 87.75 83 TYR A C 1
ATOM 668 O O . TYR A 1 83 ? 3.074 3.490 -9.748 1.00 87.75 83 TYR A O 1
ATOM 676 N N . GLY A 1 84 ? 1.349 2.362 -8.862 1.00 85.56 84 GLY A N 1
ATOM 677 C CA . GLY A 1 84 ? 1.153 1.500 -10.032 1.00 85.56 84 GLY A CA 1
ATOM 678 C C . GLY A 1 84 ? 0.833 2.292 -11.304 1.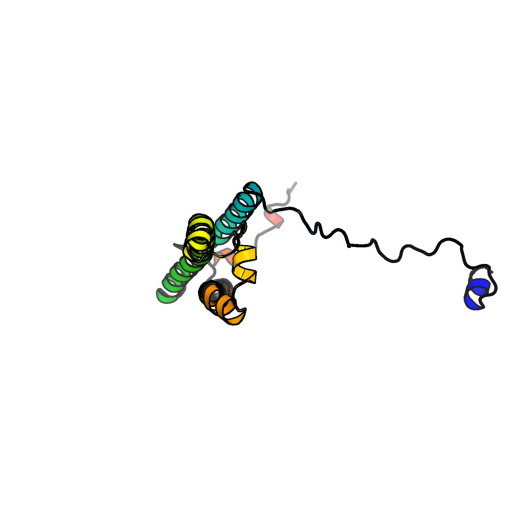00 85.56 84 GLY A C 1
ATOM 679 O O . GLY A 1 84 ? 1.431 2.052 -12.358 1.00 85.56 84 GLY A O 1
ATOM 680 N N . LEU A 1 85 ? -0.053 3.287 -11.204 1.00 88.31 85 LEU A N 1
ATOM 681 C CA . LEU A 1 85 ? -0.390 4.172 -12.318 1.00 88.31 85 LEU A CA 1
ATOM 682 C C . LEU A 1 85 ? 0.819 4.999 -12.774 1.00 88.31 85 LEU A C 1
ATOM 684 O O . LEU A 1 85 ? 1.066 5.094 -13.976 1.00 88.31 85 LEU A O 1
ATOM 688 N N . ALA A 1 86 ? 1.608 5.543 -11.844 1.00 87.25 86 ALA A N 1
ATOM 689 C CA . ALA A 1 86 ? 2.819 6.296 -12.163 1.00 87.25 86 ALA A CA 1
ATOM 690 C C . ALA A 1 86 ? 3.820 5.454 -12.972 1.00 87.25 86 ALA A C 1
ATOM 692 O O . ALA A 1 86 ? 4.377 5.946 -13.953 1.00 87.25 86 ALA A O 1
ATOM 693 N N . LEU A 1 87 ? 3.996 4.169 -12.638 1.00 84.25 87 LEU A N 1
ATOM 694 C CA . LEU A 1 87 ? 4.853 3.251 -13.401 1.00 84.25 87 LEU A CA 1
ATOM 695 C C . LEU A 1 87 ? 4.326 2.985 -14.818 1.00 84.25 87 LEU A C 1
ATOM 697 O O . LEU A 1 87 ? 5.109 2.945 -15.773 1.00 84.25 87 LEU A O 1
ATOM 701 N N . ILE A 1 88 ? 3.008 2.820 -14.975 1.00 85.31 88 ILE A N 1
ATOM 702 C CA . ILE A 1 88 ? 2.367 2.622 -16.285 1.00 85.31 88 ILE A CA 1
ATOM 703 C C . ILE A 1 88 ? 2.537 3.873 -17.152 1.00 85.31 88 ILE A C 1
ATOM 705 O O . ILE A 1 88 ? 2.946 3.769 -18.312 1.00 85.31 88 ILE A O 1
ATOM 709 N N . LEU A 1 89 ? 2.272 5.053 -16.587 1.00 86.88 89 LEU A N 1
ATOM 710 C CA . LEU A 1 89 ? 2.432 6.328 -17.280 1.00 86.88 89 LEU A CA 1
ATOM 711 C C . LEU A 1 89 ? 3.894 6.566 -17.658 1.00 86.88 89 LEU A C 1
ATOM 713 O O . LEU A 1 89 ? 4.170 6.870 -18.819 1.00 86.88 89 LEU A O 1
ATOM 717 N N . LEU A 1 90 ? 4.834 6.332 -16.740 1.00 83.19 90 LEU A N 1
ATOM 718 C CA . LEU A 1 90 ? 6.266 6.431 -17.013 1.00 83.19 90 LEU A CA 1
ATOM 719 C C . LEU A 1 90 ? 6.670 5.522 -18.176 1.00 83.19 90 LEU A C 1
ATOM 721 O O . LEU A 1 90 ? 7.295 5.994 -19.123 1.00 83.19 90 LEU A O 1
ATOM 725 N N . LYS A 1 91 ? 6.246 4.250 -18.168 1.00 81.75 91 LYS A N 1
ATOM 726 C CA . LYS A 1 91 ? 6.485 3.320 -19.283 1.00 81.75 91 LYS A CA 1
ATOM 727 C C . LYS A 1 91 ? 5.916 3.862 -20.598 1.00 81.75 91 LYS A C 1
ATOM 729 O O . LYS A 1 91 ? 6.590 3.789 -21.622 1.00 81.75 91 LYS A O 1
ATOM 734 N N . SER A 1 92 ? 4.692 4.394 -20.578 1.00 82.75 92 SER A N 1
ATOM 735 C CA . SER A 1 92 ? 4.023 4.899 -21.784 1.00 82.75 92 SER A CA 1
ATOM 736 C C . SER A 1 92 ? 4.734 6.108 -22.404 1.00 82.75 92 SER A C 1
ATOM 738 O O . SER A 1 92 ? 4.779 6.233 -23.626 1.00 82.75 92 SER A O 1
ATOM 740 N N . GLN A 1 93 ? 5.341 6.966 -21.579 1.00 84.69 93 GLN A N 1
ATOM 741 C CA . GLN A 1 93 ? 6.046 8.165 -22.037 1.00 84.69 93 GLN A CA 1
ATOM 742 C C . GLN 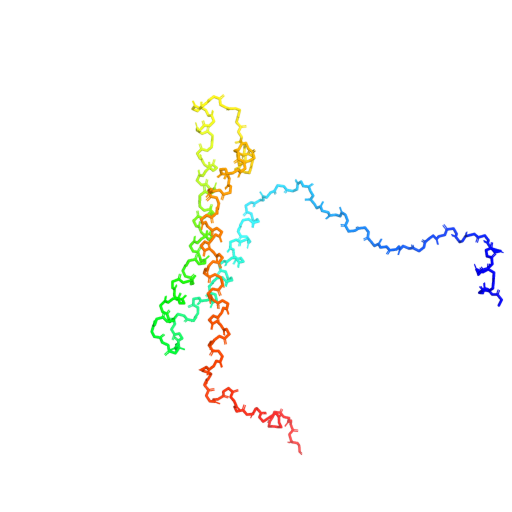A 1 93 ? 7.542 7.923 -22.291 1.00 84.69 93 GLN A C 1
ATOM 744 O O . GLN A 1 93 ? 8.186 8.743 -22.946 1.00 84.69 93 GLN A O 1
ATOM 749 N N . LEU A 1 94 ? 8.097 6.794 -21.830 1.00 81.19 94 LEU A N 1
ATOM 750 C CA . LEU A 1 94 ? 9.532 6.494 -21.879 1.00 81.19 94 LEU A CA 1
ATOM 751 C C . LEU A 1 94 ? 10.102 6.551 -23.302 1.00 81.19 94 LEU A C 1
ATOM 753 O O . LEU A 1 94 ? 11.144 7.157 -23.526 1.00 81.19 94 LEU A O 1
ATOM 757 N N . SER A 1 95 ? 9.386 5.996 -24.284 1.00 79.06 95 SER A N 1
ATOM 758 C CA . SER A 1 95 ? 9.809 6.027 -25.692 1.00 79.06 95 SER A CA 1
ATOM 759 C C . SER A 1 95 ? 9.930 7.458 -26.234 1.00 79.06 95 SER A C 1
ATOM 761 O O . SER A 1 95 ? 10.912 7.785 -26.904 1.00 79.06 95 SER A O 1
ATOM 763 N N . ARG A 1 96 ? 8.977 8.334 -25.890 1.00 83.25 96 ARG A N 1
ATOM 764 C CA . ARG A 1 96 ? 8.998 9.750 -26.289 1.00 83.25 96 ARG A CA 1
ATOM 765 C C . ARG A 1 96 ? 10.139 10.498 -25.608 1.00 83.25 96 ARG A C 1
ATOM 767 O O . ARG A 1 96 ? 10.838 11.269 -26.259 1.00 83.25 96 ARG A O 1
ATOM 774 N N . PHE A 1 97 ? 10.347 10.237 -24.319 1.00 82.38 97 PHE A N 1
ATOM 775 C CA . PHE A 1 97 ? 11.418 10.842 -23.535 1.00 82.38 97 PHE A CA 1
ATOM 776 C C . PHE A 1 97 ? 12.806 10.460 -24.074 1.00 82.38 97 PHE A C 1
ATOM 778 O O . PHE A 1 97 ? 13.622 11.340 -24.338 1.00 82.38 97 PHE A O 1
ATOM 785 N N . CYS A 1 98 ? 13.058 9.170 -24.329 1.00 81.00 98 CYS A N 1
ATOM 786 C CA . CYS A 1 98 ? 14.319 8.704 -24.916 1.00 81.00 98 CYS A CA 1
ATOM 787 C C . CYS A 1 98 ? 14.600 9.367 -26.272 1.00 81.00 98 CYS A C 1
ATOM 789 O O . CYS A 1 98 ? 15.732 9.777 -26.527 1.00 81.00 98 CYS A O 1
ATOM 791 N N . HIS A 1 99 ? 13.572 9.528 -27.114 1.00 82.69 99 HIS A N 1
ATOM 792 C CA . HIS A 1 99 ? 13.711 10.205 -28.403 1.00 82.69 99 HIS A CA 1
ATOM 793 C C . HIS A 1 99 ? 14.037 11.699 -28.244 1.00 82.69 99 HIS A C 1
ATOM 795 O O . HIS A 1 99 ? 14.932 12.206 -28.919 1.00 82.69 99 HIS A O 1
ATOM 801 N N . LEU A 1 100 ? 13.356 12.400 -27.329 1.00 86.38 100 LEU A N 1
ATOM 802 C CA . LEU A 1 100 ? 13.560 13.833 -27.091 1.00 86.38 100 LEU A CA 1
ATOM 803 C C . LEU A 1 100 ? 14.980 14.144 -26.599 1.00 86.38 100 LEU A C 1
ATOM 805 O O . LEU A 1 100 ? 15.607 15.090 -27.069 1.00 86.38 100 LEU A O 1
ATOM 809 N N . PHE A 1 101 ? 15.504 13.322 -25.691 1.00 83.38 101 PHE A N 1
ATOM 810 C CA . PHE A 1 101 ? 16.823 13.519 -25.087 1.00 83.38 101 PHE A CA 1
ATOM 811 C C . PHE A 1 101 ? 17.955 12.761 -25.805 1.00 83.38 101 PHE A C 1
ATOM 813 O O . PHE A 1 101 ? 19.081 12.749 -25.314 1.00 83.38 101 PHE A O 1
ATOM 820 N N . LYS A 1 102 ? 17.684 12.137 -26.964 1.00 83.81 102 LYS A N 1
ATOM 821 C CA . LYS A 1 102 ? 18.645 11.315 -27.735 1.00 83.81 102 LYS A CA 1
ATOM 822 C C . LYS A 1 102 ? 19.350 10.243 -26.886 1.00 83.81 102 LYS A C 1
ATOM 824 O O . LYS A 1 102 ? 20.511 9.907 -27.118 1.00 83.81 102 LYS A O 1
ATOM 829 N N . VAL A 1 103 ? 18.644 9.701 -25.897 1.00 80.94 103 VAL A N 1
ATOM 830 C CA . VAL A 1 103 ? 19.145 8.643 -25.010 1.00 80.94 103 VAL A CA 1
ATOM 831 C C . VAL A 1 103 ? 18.819 7.286 -25.630 1.00 80.94 103 VAL A C 1
ATOM 833 O O . VAL A 1 103 ? 17.791 7.128 -26.291 1.00 80.94 103 VAL A O 1
ATOM 836 N N . LYS A 1 104 ? 19.690 6.289 -25.416 1.00 78.62 104 LYS A N 1
ATOM 837 C CA . LYS A 1 104 ? 19.442 4.909 -25.859 1.00 78.62 104 LYS A CA 1
ATOM 838 C C . LYS A 1 104 ? 18.053 4.448 -25.384 1.00 78.62 104 LYS A C 1
ATOM 840 O O . LYS A 1 104 ? 17.722 4.676 -24.219 1.00 78.62 104 LYS A O 1
ATOM 845 N N . PRO A 1 105 ? 17.240 3.827 -26.256 1.00 74.06 105 PRO A N 1
ATOM 846 C CA . PRO A 1 105 ? 15.894 3.413 -25.895 1.00 74.06 105 PRO A CA 1
ATOM 847 C C . PRO A 1 105 ? 15.944 2.373 -24.776 1.00 74.06 105 PRO A C 1
ATOM 849 O O . PRO A 1 105 ? 16.678 1.388 -24.856 1.00 74.06 105 PRO A O 1
ATOM 852 N N . VAL A 1 106 ? 15.156 2.621 -23.733 1.00 75.06 106 VAL A N 1
ATOM 853 C CA . VAL A 1 106 ? 14.997 1.727 -22.588 1.00 75.06 106 VAL A CA 1
ATOM 854 C C . VAL A 1 106 ? 13.602 1.113 -22.644 1.00 75.06 106 VAL A C 1
ATOM 856 O O . VAL A 1 106 ? 12.615 1.809 -22.870 1.00 75.06 106 VAL A O 1
ATOM 859 N N . ASN A 1 107 ? 13.515 -0.203 -22.447 1.00 70.06 107 ASN A N 1
ATOM 860 C CA . ASN A 1 107 ? 12.300 -0.967 -22.763 1.00 70.06 107 ASN A CA 1
ATOM 861 C C . ASN A 1 107 ? 11.442 -1.249 -21.520 1.00 70.06 107 ASN A C 1
ATOM 863 O O . ASN A 1 107 ? 10.264 -1.594 -21.634 1.00 70.06 107 ASN A O 1
ATOM 867 N N . THR A 1 108 ? 12.034 -1.122 -20.329 1.00 73.81 108 THR A N 1
ATOM 868 C CA . THR A 1 108 ? 11.388 -1.424 -19.046 1.00 73.81 108 THR A CA 1
ATOM 869 C C . THR A 1 108 ? 11.544 -0.245 -18.095 1.00 73.81 108 THR A C 1
ATOM 871 O O . THR A 1 108 ? 12.632 0.314 -17.990 1.00 73.81 108 THR A O 1
ATOM 874 N N . ALA A 1 109 ? 10.487 0.104 -17.353 1.00 72.38 109 ALA A N 1
ATOM 875 C CA . ALA A 1 109 ? 10.553 1.163 -16.342 1.00 72.38 109 ALA A CA 1
ATOM 876 C C . ALA A 1 109 ? 11.666 0.904 -15.309 1.00 72.38 109 ALA A C 1
ATOM 878 O O . ALA A 1 109 ? 12.358 1.834 -14.920 1.00 72.38 109 ALA A O 1
ATOM 879 N N . THR A 1 110 ? 11.906 -0.359 -14.938 1.00 70.81 110 THR A N 1
ATOM 880 C CA . THR A 1 110 ? 12.973 -0.756 -14.001 1.00 70.81 110 THR A CA 1
ATOM 881 C C . THR A 1 110 ? 14.366 -0.381 -14.498 1.00 70.81 110 THR A C 1
ATOM 883 O O . THR A 1 110 ? 15.143 0.185 -13.745 1.00 70.81 110 THR A O 1
ATOM 886 N N . GLN A 1 111 ? 14.649 -0.596 -15.782 1.00 73.50 111 GLN A N 1
ATOM 887 C CA . GLN A 1 111 ? 15.920 -0.205 -16.393 1.00 73.50 111 GLN A CA 1
ATOM 888 C C . GLN A 1 111 ? 16.087 1.319 -16.414 1.00 73.50 111 GLN A C 1
ATOM 890 O O . GLN A 1 111 ? 17.193 1.821 -16.259 1.00 73.50 111 GLN A O 1
ATOM 895 N N . PHE A 1 112 ? 14.989 2.068 -16.583 1.00 75.75 112 PHE A N 1
ATOM 896 C CA . PHE A 1 112 ? 15.035 3.526 -16.494 1.00 75.75 112 PHE A CA 1
ATOM 897 C C . PHE A 1 112 ? 15.342 3.982 -15.065 1.00 75.75 112 PHE A C 1
ATOM 899 O O . PHE A 1 112 ? 16.189 4.855 -14.878 1.00 75.75 112 PHE A O 1
ATOM 906 N N . PHE A 1 113 ? 14.714 3.358 -14.063 1.00 75.69 113 PHE A N 1
ATOM 907 C CA . PHE A 1 113 ? 15.040 3.610 -12.661 1.00 75.69 113 PHE A CA 1
ATOM 908 C C . PHE A 1 113 ? 16.505 3.313 -12.367 1.00 75.69 113 PHE A C 1
ATOM 910 O O . PHE A 1 113 ? 17.152 4.165 -11.779 1.00 75.69 113 PHE A O 1
ATOM 917 N N . GLU A 1 114 ? 17.055 2.198 -12.852 1.00 76.00 114 GLU A N 1
ATOM 918 C CA . GLU A 1 114 ? 18.475 1.846 -12.690 1.00 76.00 114 GLU A CA 1
ATOM 919 C C . GLU A 1 114 ? 19.434 2.910 -13.251 1.00 76.00 114 GLU A C 1
ATOM 921 O O . GLU A 1 114 ? 20.521 3.096 -12.709 1.00 76.00 114 GLU A O 1
ATOM 926 N N . THR A 1 115 ? 19.036 3.653 -14.290 1.00 78.88 115 THR A N 1
ATOM 927 C CA . THR A 1 115 ? 19.815 4.799 -14.799 1.00 78.88 115 THR A CA 1
ATOM 928 C C . THR A 1 115 ? 19.774 6.040 -13.904 1.00 78.88 115 THR A C 1
ATOM 930 O O . THR A 1 115 ? 20.653 6.894 -14.020 1.00 78.88 115 THR A O 1
ATOM 933 N N . LEU A 1 116 ? 18.761 6.193 -13.047 1.00 81.56 116 LEU A N 1
ATOM 934 C CA . LEU A 1 116 ? 18.644 7.343 -12.147 1.00 81.56 116 LEU A CA 1
ATOM 935 C C . LEU A 1 116 ? 19.573 7.179 -10.940 1.00 81.56 116 LEU A C 1
ATOM 937 O O . LEU A 1 116 ? 19.761 6.077 -10.435 1.00 81.56 116 LEU A O 1
ATOM 941 N N . HIS A 1 117 ? 20.111 8.285 -10.422 1.00 86.38 117 HIS A N 1
ATOM 942 C CA . HIS A 1 117 ? 20.917 8.257 -9.200 1.00 86.38 117 HIS A CA 1
ATOM 943 C C . HIS A 1 117 ? 20.093 7.692 -8.022 1.00 86.38 117 HIS A C 1
ATOM 945 O O . HIS A 1 117 ? 18.952 8.127 -7.834 1.00 86.38 117 HIS A O 1
ATOM 951 N N . PRO A 1 118 ? 20.637 6.783 -7.186 1.00 85.94 118 PRO A N 1
ATOM 952 C CA . PRO A 1 118 ? 19.865 6.077 -6.158 1.00 85.94 118 PRO A CA 1
ATOM 953 C C . PRO A 1 118 ? 19.173 7.017 -5.166 1.00 85.94 118 PRO A C 1
ATOM 955 O O . PRO A 1 118 ? 18.032 6.780 -4.792 1.00 85.94 118 PRO A O 1
ATOM 958 N N . VAL A 1 119 ? 19.803 8.138 -4.796 1.00 88.44 119 VAL A N 1
ATOM 959 C CA . VAL A 1 119 ? 19.165 9.149 -3.927 1.00 88.44 119 VAL A CA 1
ATOM 960 C C . VAL A 1 119 ? 17.877 9.690 -4.551 1.00 88.44 119 VAL A C 1
ATOM 962 O O . VAL A 1 119 ? 16.871 9.822 -3.864 1.00 88.44 119 VAL A O 1
ATOM 965 N N . PHE A 1 120 ? 17.879 9.959 -5.858 1.00 86.38 120 PHE A N 1
ATOM 966 C CA . PHE A 1 120 ? 16.693 10.453 -6.551 1.00 86.38 120 PHE A CA 1
ATOM 967 C C . PHE A 1 120 ? 15.604 9.378 -6.636 1.00 86.38 120 PHE A C 1
ATOM 969 O O . PHE A 1 120 ? 14.427 9.689 -6.471 1.00 86.38 120 PHE A O 1
ATOM 976 N N . GLN A 1 121 ? 15.994 8.111 -6.818 1.00 83.69 121 GLN A N 1
ATOM 977 C CA . GLN A 1 121 ? 15.058 6.987 -6.764 1.00 83.69 121 GLN A CA 1
ATOM 978 C C . GLN A 1 121 ? 14.366 6.916 -5.396 1.00 83.69 121 GLN A C 1
ATOM 980 O O . GLN A 1 121 ? 13.139 6.914 -5.342 1.00 83.69 121 GLN A O 1
ATOM 985 N N . TYR A 1 122 ? 15.137 6.930 -4.301 1.00 86.44 122 TYR A N 1
ATOM 986 C CA . TYR A 1 122 ? 14.593 6.861 -2.942 1.00 86.44 122 TYR A CA 1
ATOM 987 C C . TYR A 1 122 ? 13.715 8.061 -2.594 1.00 86.44 122 TYR A C 1
ATOM 989 O O . TYR A 1 122 ? 12.673 7.875 -1.973 1.00 86.44 122 TYR A O 1
ATOM 997 N N . LEU A 1 123 ? 14.099 9.273 -3.006 1.00 88.00 123 LEU A N 1
ATOM 998 C CA . LEU A 1 123 ? 13.285 10.472 -2.793 1.00 88.00 123 LEU A CA 1
ATOM 999 C C . LEU A 1 123 ? 11.952 10.387 -3.533 1.00 88.00 123 LEU A C 1
ATOM 1001 O O . LEU A 1 123 ? 10.918 10.707 -2.953 1.00 88.00 123 LEU A O 1
ATOM 1005 N N . LEU A 1 124 ? 11.971 9.916 -4.784 1.00 84.75 124 LEU A N 1
ATOM 1006 C CA . LEU A 1 124 ? 10.754 9.733 -5.560 1.00 84.75 124 LEU A CA 1
ATOM 1007 C C . LEU A 1 124 ? 9.867 8.681 -4.888 1.00 84.75 124 LEU A C 1
ATOM 1009 O O . LEU A 1 124 ? 8.750 8.989 -4.503 1.00 84.75 124 LEU A O 1
ATOM 1013 N N . THR A 1 125 ? 10.358 7.461 -4.658 1.00 86.25 125 THR A N 1
ATOM 1014 C CA . THR A 1 125 ? 9.532 6.372 -4.103 1.00 86.25 125 THR A CA 1
ATOM 1015 C C . THR A 1 125 ? 9.164 6.557 -2.630 1.00 86.25 125 THR A C 1
ATOM 1017 O O . THR A 1 125 ? 8.194 5.966 -2.154 1.00 86.25 125 THR A O 1
ATOM 1020 N N . GLY A 1 126 ? 9.937 7.358 -1.896 1.00 90.31 126 GLY A N 1
ATOM 1021 C CA . GLY A 1 126 ? 9.842 7.502 -0.446 1.00 90.31 126 GLY A CA 1
ATOM 1022 C C . GLY A 1 126 ? 8.503 8.050 0.028 1.00 90.31 126 GLY A C 1
ATOM 1023 O O . GLY A 1 126 ? 8.035 7.637 1.084 1.00 90.31 126 GLY A O 1
ATOM 1024 N N . ILE A 1 127 ? 7.846 8.906 -0.762 1.00 89.31 127 ILE A N 1
ATOM 1025 C CA . ILE A 1 127 ? 6.536 9.457 -0.393 1.00 89.31 127 ILE A CA 1
ATOM 1026 C C . ILE A 1 127 ? 5.455 8.369 -0.326 1.00 89.31 127 ILE A C 1
ATOM 1028 O O . ILE A 1 127 ? 4.737 8.293 0.667 1.00 89.31 127 ILE A O 1
ATOM 1032 N N . TRP A 1 128 ? 5.400 7.469 -1.315 1.00 91.50 128 TRP A N 1
ATOM 1033 C CA . TRP A 1 128 ? 4.449 6.350 -1.342 1.00 91.50 128 TRP A CA 1
ATOM 1034 C C . TRP A 1 128 ? 4.747 5.327 -0.247 1.00 91.50 128 TRP A C 1
ATOM 1036 O O . TRP A 1 128 ? 3.838 4.863 0.437 1.00 91.50 128 TRP A O 1
ATOM 1046 N N . VAL A 1 129 ? 6.027 4.998 -0.045 1.00 90.81 129 VAL A N 1
ATOM 1047 C CA . VAL A 1 129 ? 6.450 4.055 1.003 1.00 90.81 129 VAL A CA 1
ATOM 1048 C C . VAL A 1 129 ? 6.163 4.618 2.395 1.00 90.81 129 VAL A C 1
ATOM 1050 O O . VAL A 1 129 ? 5.666 3.896 3.257 1.00 90.81 129 VAL A O 1
ATOM 1053 N N . GLY A 1 130 ? 6.440 5.904 2.611 1.00 93.06 130 GLY A N 1
ATOM 1054 C CA . GLY A 1 130 ? 6.175 6.597 3.866 1.00 93.06 130 GLY A CA 1
ATOM 1055 C C . GLY A 1 130 ? 4.682 6.690 4.165 1.00 93.06 130 GLY A C 1
ATOM 1056 O O . GLY A 1 130 ? 4.261 6.299 5.252 1.00 93.06 130 GLY A O 1
ATOM 1057 N N . ALA A 1 131 ? 3.874 7.129 3.195 1.00 92.31 131 ALA A N 1
ATOM 1058 C CA . ALA A 1 131 ? 2.419 7.200 3.334 1.00 92.31 131 ALA A CA 1
ATOM 1059 C C . ALA A 1 131 ? 1.812 5.825 3.650 1.00 92.31 131 ALA A C 1
ATOM 1061 O O . ALA A 1 131 ? 1.059 5.691 4.619 1.00 92.31 131 ALA A O 1
ATOM 1062 N N . TYR A 1 132 ? 2.218 4.788 2.908 1.00 93.06 132 TYR A N 1
ATOM 1063 C CA . TYR A 1 132 ? 1.820 3.408 3.180 1.00 93.06 132 TYR A CA 1
ATOM 1064 C C . TYR A 1 132 ? 2.247 2.968 4.584 1.00 93.06 132 TYR A C 1
ATOM 1066 O O . TYR A 1 132 ? 1.432 2.436 5.329 1.00 93.06 132 TYR A O 1
ATOM 1074 N N . GLY A 1 133 ? 3.503 3.213 4.970 1.00 95.19 133 GLY A N 1
ATOM 1075 C CA . GLY A 1 133 ? 4.047 2.833 6.273 1.00 95.19 133 GLY A CA 1
ATOM 1076 C C . GLY A 1 133 ? 3.312 3.481 7.446 1.00 95.19 133 GLY A C 1
ATOM 1077 O O . GLY A 1 133 ? 2.980 2.794 8.411 1.00 95.19 133 GLY A O 1
ATOM 1078 N N . ILE A 1 134 ? 2.994 4.773 7.344 1.00 96.00 134 ILE A N 1
ATOM 1079 C CA . ILE A 1 134 ? 2.246 5.515 8.370 1.00 96.00 134 ILE A CA 1
ATOM 1080 C C . ILE A 1 134 ? 0.819 4.976 8.486 1.00 96.00 134 ILE A C 1
ATOM 1082 O O . ILE A 1 134 ? 0.388 4.614 9.581 1.00 96.00 134 ILE A O 1
ATOM 1086 N N . ALA A 1 135 ? 0.103 4.863 7.363 1.00 95.81 135 ALA A N 1
ATOM 1087 C CA . ALA A 1 135 ? -1.253 4.321 7.349 1.00 95.81 135 ALA A CA 1
ATOM 1088 C C . ALA A 1 135 ? -1.284 2.888 7.902 1.00 95.81 135 ALA A C 1
ATOM 1090 O O . ALA A 1 135 ? -2.175 2.513 8.665 1.00 95.81 135 ALA A O 1
ATOM 1091 N N . ARG A 1 136 ? -0.261 2.097 7.570 1.00 94.75 136 ARG A N 1
ATOM 1092 C CA . ARG A 1 136 ? -0.106 0.721 8.030 1.00 94.75 136 ARG A CA 1
ATOM 1093 C C . ARG A 1 136 ? 0.118 0.623 9.530 1.00 94.75 136 ARG A C 1
ATOM 1095 O O . ARG A 1 136 ? -0.525 -0.201 10.176 1.00 94.75 136 ARG A O 1
ATOM 1102 N N . ALA A 1 137 ? 1.023 1.437 10.064 1.00 96.75 137 ALA A N 1
ATOM 1103 C CA . ALA A 1 137 ? 1.295 1.493 11.492 1.00 96.75 137 ALA A CA 1
ATOM 1104 C C . ALA A 1 137 ? 0.037 1.903 12.264 1.00 96.75 137 ALA A C 1
ATOM 1106 O O . ALA A 1 137 ? -0.291 1.266 13.262 1.00 96.75 137 ALA A O 1
ATOM 1107 N N . TYR A 1 138 ? -0.706 2.892 11.756 1.00 95.94 138 TYR A N 1
ATOM 1108 C CA . TYR A 1 138 ? -1.960 3.322 12.365 1.00 95.94 138 TYR A CA 1
ATOM 1109 C C . TYR A 1 138 ? -3.005 2.200 12.397 1.00 95.94 138 TYR A C 1
ATOM 1111 O O . TYR A 1 138 ? -3.456 1.841 13.479 1.00 95.94 138 TYR A O 1
ATOM 1119 N N . ILE A 1 139 ? -3.336 1.585 11.251 1.00 94.56 139 ILE A N 1
ATOM 1120 C CA . ILE A 1 139 ? -4.316 0.481 11.201 1.00 94.56 139 ILE A CA 1
ATOM 1121 C C . ILE A 1 139 ? -3.916 -0.665 12.130 1.00 94.56 139 ILE A C 1
ATOM 1123 O O . ILE A 1 139 ? -4.767 -1.240 12.803 1.00 94.56 139 ILE A O 1
ATOM 1127 N N . PHE A 1 140 ? -2.625 -1.000 12.179 1.00 95.06 140 PHE A N 1
ATOM 1128 C CA . PHE A 1 140 ? -2.127 -2.045 13.065 1.00 95.06 140 PHE A CA 1
ATOM 1129 C C . PHE A 1 140 ? -2.371 -1.695 14.537 1.00 95.06 140 PHE A C 1
ATOM 1131 O O . PHE A 1 140 ? -2.957 -2.495 15.259 1.00 95.06 140 PHE A O 1
ATOM 1138 N N . VAL A 1 141 ? -1.974 -0.498 14.978 1.00 95.06 141 VAL A N 1
ATOM 1139 C CA . VAL A 1 141 ? -2.162 -0.040 16.366 1.00 95.06 141 VAL A CA 1
ATOM 1140 C C . VAL A 1 141 ? -3.645 0.077 16.729 1.00 95.06 141 VAL A C 1
ATOM 1142 O O . VAL A 1 141 ? -4.050 -0.339 17.818 1.00 95.06 141 VAL A O 1
ATOM 1145 N N . GLU A 1 142 ? -4.463 0.603 15.821 1.00 93.12 142 GLU A N 1
ATOM 1146 C CA . GLU A 1 142 ? -5.902 0.773 16.019 1.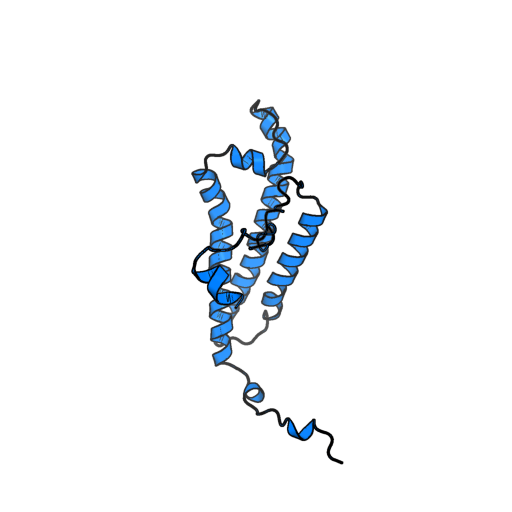00 93.12 142 GLU A CA 1
ATOM 1147 C C . GLU A 1 142 ? -6.614 -0.583 16.121 1.00 93.12 142 GLU A C 1
ATOM 1149 O O . GLU A 1 142 ? -7.453 -0.767 16.996 1.00 93.12 142 GLU A O 1
ATOM 1154 N N . ALA A 1 143 ? -6.218 -1.581 15.322 1.00 90.75 143 ALA A N 1
ATOM 1155 C CA . ALA A 1 143 ? -6.801 -2.923 15.378 1.00 90.75 143 ALA A CA 1
ATOM 1156 C C . ALA A 1 143 ? -6.645 -3.584 16.760 1.00 90.75 143 ALA A C 1
ATOM 1158 O O . ALA A 1 143 ? -7.585 -4.205 17.255 1.00 90.75 143 ALA A O 1
ATOM 1159 N N . PHE A 1 144 ? -5.491 -3.421 17.419 1.00 90.31 144 PHE A N 1
ATOM 1160 C CA . PHE A 1 144 ? -5.312 -3.893 18.800 1.00 90.31 144 PHE A CA 1
ATOM 1161 C C . PHE A 1 144 ? -6.036 -3.011 19.815 1.00 90.31 144 PHE A C 1
ATOM 1163 O O . PHE A 1 144 ? -6.536 -3.509 20.822 1.00 90.31 144 PHE A O 1
ATOM 1170 N N . SER A 1 145 ? -6.095 -1.704 19.570 1.00 89.62 145 SER A N 1
ATOM 1171 C CA . SER A 1 145 ? -6.775 -0.766 20.466 1.00 89.62 145 SER A CA 1
ATOM 1172 C C . SER A 1 145 ? -8.289 -0.987 20.482 1.00 89.62 145 SER A C 1
ATOM 1174 O O . SER A 1 145 ? -8.893 -0.922 21.552 1.00 89.62 145 SER A O 1
ATOM 1176 N N . GLY A 1 146 ? -8.876 -1.376 19.349 1.00 84.69 146 GLY A N 1
ATOM 1177 C CA . GLY A 1 146 ? -10.286 -1.742 19.225 1.00 84.69 146 GLY A CA 1
ATOM 1178 C C . GLY A 1 146 ? -10.701 -2.955 20.066 1.00 84.69 146 GLY A C 1
ATOM 1179 O O . GLY A 1 146 ? -11.859 -3.043 20.466 1.00 84.69 146 GLY A O 1
ATOM 1180 N N . LEU A 1 147 ? -9.767 -3.842 20.442 1.00 85.31 147 LEU A N 1
ATOM 1181 C CA . LEU A 1 147 ? -10.064 -4.965 21.348 1.00 85.31 147 LEU A CA 1
ATOM 1182 C C . LEU A 1 147 ? -10.498 -4.503 22.748 1.00 85.31 147 LEU A C 1
ATOM 1184 O O . LEU A 1 147 ? -11.110 -5.270 23.485 1.00 85.31 147 LEU A O 1
ATOM 1188 N N . ARG A 1 148 ? -10.214 -3.251 23.129 1.00 82.94 148 ARG A N 1
ATOM 1189 C CA . ARG A 1 148 ? -10.617 -2.699 24.433 1.00 82.94 148 ARG A CA 1
ATOM 1190 C C . ARG A 1 148 ? -12.115 -2.400 24.527 1.00 82.94 148 ARG A C 1
ATOM 1192 O O . ARG A 1 148 ? -12.616 -2.255 25.635 1.00 82.94 148 ARG A O 1
ATOM 1199 N N . ALA A 1 149 ? -12.811 -2.292 23.396 1.00 78.31 149 ALA A N 1
ATOM 1200 C CA . ALA A 1 149 ? -14.221 -1.908 23.319 1.00 78.31 149 ALA A CA 1
ATOM 1201 C C . ALA A 1 149 ? -15.085 -3.009 22.673 1.00 78.31 149 ALA A C 1
ATOM 1203 O O . ALA A 1 149 ? -16.002 -2.725 21.904 1.00 78.31 149 ALA A O 1
ATOM 1204 N N . LEU A 1 150 ? -14.766 -4.279 22.951 1.00 82.38 150 LEU A N 1
ATOM 1205 C CA . LEU A 1 150 ? -15.525 -5.423 22.445 1.00 82.38 150 LEU A CA 1
ATOM 1206 C C . LEU A 1 150 ? -16.951 -5.460 23.031 1.00 82.38 150 LEU A C 1
ATOM 1208 O O . LEU A 1 150 ? -17.142 -5.115 24.199 1.00 82.38 150 LEU A O 1
ATOM 1212 N N . PRO A 1 151 ? -17.952 -5.913 22.252 1.00 82.88 151 PRO A N 1
ATOM 1213 C CA . PRO A 1 151 ? -19.310 -6.084 22.756 1.00 82.88 151 PRO A CA 1
ATOM 1214 C C . PRO A 1 151 ? -19.345 -7.145 23.862 1.00 82.88 151 PRO A C 1
ATOM 1216 O O . PRO A 1 151 ? -18.613 -8.130 23.797 1.00 82.88 151 PRO A O 1
ATOM 1219 N N . GLU A 1 152 ? -20.252 -7.002 24.831 1.00 81.12 152 GLU A N 1
ATOM 1220 C CA . GLU A 1 152 ? -20.370 -7.919 25.982 1.00 81.12 152 GLU A CA 1
ATOM 1221 C C . GLU A 1 152 ? -20.512 -9.393 25.570 1.00 81.12 152 GLU A C 1
ATOM 1223 O O . GLU A 1 152 ? -19.946 -10.281 26.203 1.00 81.12 152 GLU A O 1
ATOM 1228 N N . THR A 1 153 ? -21.194 -9.654 24.449 1.00 84.94 153 THR A N 1
ATOM 1229 C CA . THR A 1 153 ? -21.328 -10.997 23.853 1.00 84.94 153 THR A CA 1
ATOM 1230 C C . THR A 1 153 ? -19.991 -11.683 23.554 1.00 84.94 153 THR A C 1
ATOM 1232 O O . THR A 1 153 ? -19.918 -12.905 23.613 1.00 84.94 153 THR A O 1
ATOM 1235 N N . ALA A 1 154 ? -18.918 -10.930 23.287 1.00 84.38 154 ALA A N 1
ATOM 1236 C CA . ALA A 1 154 ? -17.590 -11.490 23.037 1.00 84.38 154 ALA A CA 1
ATOM 1237 C C . ALA A 1 154 ? -16.943 -12.080 24.304 1.00 84.38 154 ALA A C 1
ATOM 1239 O O . ALA A 1 154 ? -16.013 -12.877 24.198 1.00 84.38 154 ALA A O 1
ATOM 1240 N N . PHE A 1 155 ? -17.434 -11.702 25.489 1.00 85.12 155 PHE A N 1
ATOM 1241 C CA . PHE A 1 155 ? -16.987 -12.233 26.778 1.00 85.12 155 PHE A CA 1
ATOM 1242 C C . PHE A 1 155 ? -17.867 -13.378 27.291 1.00 85.12 155 PHE A C 1
ATOM 1244 O O . PHE A 1 155 ? -17.546 -13.981 28.315 1.00 85.12 155 PHE A O 1
ATOM 1251 N N . GLN A 1 156 ? -18.972 -13.689 26.609 1.00 89.12 156 GLN A N 1
ATOM 1252 C CA . GLN A 1 156 ? -19.819 -14.813 26.988 1.00 89.12 156 GLN A CA 1
ATOM 1253 C C . GLN A 1 156 ? -19.111 -16.128 26.660 1.00 89.12 156 GLN A C 1
ATOM 1255 O O . GLN A 1 156 ? -18.606 -16.333 25.555 1.00 89.12 156 GLN A O 1
ATOM 1260 N N . VAL A 1 157 ? -19.066 -17.029 27.641 1.00 89.56 157 VAL A N 1
ATOM 1261 C CA . VAL A 1 157 ? -18.501 -18.364 27.446 1.00 89.56 157 VAL A CA 1
ATOM 1262 C C . VAL A 1 157 ? -19.416 -19.132 26.500 1.00 89.56 157 VAL A C 1
ATOM 1264 O O . VAL A 1 157 ? -20.603 -19.296 26.768 1.00 89.56 157 VAL A O 1
ATOM 1267 N N . VAL A 1 158 ? -18.856 -19.616 25.392 1.00 87.81 158 VAL A N 1
ATOM 1268 C CA . VAL A 1 158 ? -19.565 -20.538 24.503 1.00 87.81 158 VAL A CA 1
ATOM 1269 C C . VAL A 1 158 ? -19.805 -21.835 25.273 1.00 87.81 158 VAL A C 1
ATOM 1271 O O . VAL A 1 158 ? -18.851 -22.516 25.656 1.00 87.81 158 VAL A O 1
ATOM 1274 N N . GLU A 1 159 ? -21.068 -22.190 25.504 1.00 87.00 159 GLU A N 1
ATOM 1275 C CA . GLU A 1 159 ? -21.436 -23.467 26.120 1.00 87.00 159 GLU A CA 1
ATOM 1276 C C . GLU A 1 159 ? -21.244 -24.613 25.123 1.00 87.00 159 GLU A C 1
ATOM 1278 O O . GLU A 1 159 ? -22.186 -25.118 24.513 1.00 87.00 159 GLU A O 1
ATOM 1283 N N . TRP A 1 160 ? -19.986 -25.027 24.951 1.00 90.50 160 TRP A N 1
ATOM 1284 C CA . TRP A 1 160 ? -19.583 -26.115 24.058 1.00 90.50 160 TRP A CA 1
ATOM 1285 C C . TRP A 1 160 ? -20.349 -27.415 24.311 1.00 90.50 160 TRP A C 1
ATOM 1287 O O . TRP A 1 160 ? -20.562 -28.187 23.378 1.00 90.50 160 TRP A O 1
ATOM 1297 N N . SER A 1 161 ? -20.795 -27.637 25.551 1.00 87.69 161 SER A N 1
ATOM 1298 C CA . SER A 1 161 ? -21.625 -28.778 25.926 1.00 87.69 161 SER A CA 1
ATOM 1299 C C . SER A 1 161 ? -22.889 -28.867 25.080 1.00 87.69 161 SER A C 1
ATOM 1301 O O . SER A 1 161 ? -23.173 -29.953 24.601 1.00 87.69 161 SER A O 1
ATOM 1303 N N . ASN A 1 162 ? -23.576 -27.754 24.798 1.00 86.25 162 ASN A N 1
ATOM 1304 C CA . ASN A 1 162 ? -24.847 -27.741 24.054 1.00 86.25 162 ASN A CA 1
ATOM 1305 C C . ASN A 1 162 ? -24.703 -28.140 22.574 1.00 86.25 162 ASN A C 1
ATOM 1307 O O . ASN A 1 162 ? -25.700 -28.391 21.901 1.00 86.25 162 ASN A O 1
ATOM 1311 N N . PHE A 1 163 ? -23.473 -28.185 22.052 1.00 90.69 163 PHE A N 1
ATOM 1312 C CA . PHE A 1 163 ? -23.186 -28.644 20.690 1.00 90.69 163 PHE A CA 1
ATOM 1313 C C . PHE A 1 163 ? -22.855 -30.139 20.621 1.00 90.69 163 PHE A C 1
ATOM 1315 O O . PHE A 1 163 ? -22.783 -30.698 19.525 1.00 90.69 163 PHE A O 1
ATOM 1322 N N . LEU A 1 164 ? -22.634 -30.793 21.763 1.00 88.75 164 LEU A N 1
ATOM 1323 C CA . LEU A 1 164 ? -22.414 -32.232 21.813 1.00 88.75 164 LEU A CA 1
ATOM 1324 C C . LEU A 1 164 ? -23.768 -32.952 21.818 1.00 88.75 164 LEU A C 1
ATOM 1326 O O . LEU A 1 164 ? -24.650 -32.560 22.576 1.00 88.75 164 LEU A O 1
ATOM 1330 N N . PRO A 1 165 ? -23.955 -34.015 21.017 1.00 83.00 165 PRO A N 1
ATOM 1331 C CA . PRO A 1 165 ? -25.183 -34.795 21.063 1.00 83.00 165 PRO A CA 1
ATOM 1332 C C . PRO A 1 165 ? -25.375 -35.388 22.463 1.00 83.00 165 PRO A C 1
ATOM 1334 O O . PRO A 1 165 ? -24.519 -36.126 22.953 1.00 83.00 165 PRO A O 1
ATOM 1337 N N . HIS A 1 166 ? -26.496 -35.063 23.097 1.00 82.69 166 HIS A N 1
ATOM 1338 C CA . HIS A 1 166 ? -26.943 -35.704 24.328 1.00 82.69 166 HIS A CA 1
ATOM 1339 C C . HIS A 1 166 ? -27.924 -36.806 23.924 1.00 82.69 166 HIS A C 1
ATOM 1341 O O . HIS A 1 166 ? -29.006 -36.499 23.420 1.00 82.69 166 HIS A O 1
ATOM 1347 N N . PHE A 1 167 ? -27.515 -38.065 24.059 1.00 74.94 167 PHE A N 1
ATOM 1348 C CA . PHE A 1 167 ? -28.386 -39.229 23.865 1.00 74.94 167 PHE A CA 1
ATOM 1349 C C . PHE A 1 167 ? -29.008 -39.640 25.198 1.00 74.94 167 PHE A C 1
ATOM 1351 O O . PHE A 1 167 ? -28.279 -39.566 26.216 1.00 74.94 167 PHE A O 1
#